Protein AF-A0A4Q2QQU9-F1 (afdb_monomer_lite)

Secondary structure (DSSP, 8-state):
--TT-S----TTT--TTHHHHHHHHHHHHHHHHHHHHHHHSS-GGGTTTTS-HHHHHHHIIIIIHHHHHHHHHHHHHHHHHHHH-HHHHHH--HHHHHHHHHHHHHHHHHHHHHHHHHT-TTSHHHHHHHHHHHHHH-

pLDDT: mean 88.61, std 7.12, range [61.12, 96.0]

Foldseek 3Di:
DVVPPDPPDPCVQPVPCCVQLVCLQVQLVVQLVVLCCCLQQPDCVVPVPPQPLLNSLVCCLPSNLVSLVSNLRSLVVVLCCCCPVPRNVVPDDPVNNVVSVVSNVVSVVVNVCSVVVVVVSVNPVSCVVSVVSNVVVD

Radius of gyration: 17.96 Å; chains: 1; bounding box: 45×22×48 Å

Sequence (138 aa):
GQYTWRAASSQMLDRKGMNLASNLFHIGILGIFAGHFLGMLTPHWMYESFLPIDVKQKMAMIAGGACGVMTLVGGLLLLKRRLLSPRVRATTTGADILILSLLMVQCALGLLTIPFSAQHMDGSEMMKLVGWAQSVVT

Structure (mmCIF, N/CA/C/O backbone):
data_AF-A0A4Q2QQU9-F1
#
_entry.id   AF-A0A4Q2QQU9-F1
#
loop_
_atom_site.group_PDB
_atom_site.id
_atom_site.type_symbol
_atom_site.label_atom_id
_atom_site.label_alt_id
_atom_site.label_comp_id
_atom_site.label_asym_id
_atom_site.label_entity_id
_atom_site.label_seq_id
_atom_site.pdbx_PDB_ins_code
_atom_site.Cartn_x
_atom_site.Cartn_y
_atom_site.Cartn_z
_atom_site.occupancy
_atom_site.B_iso_or_equiv
_atom_site.auth_seq_id
_atom_site.auth_comp_id
_atom_site.auth_asym_id
_atom_site.auth_atom_id
_atom_site.pdbx_PDB_model_num
ATOM 1 N N . GLY A 1 1 ? -29.688 2.879 0.130 1.00 61.12 1 GLY A N 1
ATOM 2 C CA . GLY A 1 1 ? -29.257 4.021 -0.702 1.00 61.12 1 GLY A CA 1
ATOM 3 C C . GLY A 1 1 ? -28.845 5.171 0.194 1.00 61.12 1 GLY A C 1
ATOM 4 O O . GLY A 1 1 ? -29.487 5.340 1.221 1.00 61.12 1 GLY A O 1
ATOM 5 N N . GLN A 1 2 ? -27.757 5.871 -0.155 1.00 73.75 2 GLN A N 1
ATOM 6 C CA . GLN A 1 2 ? -27.050 6.953 0.572 1.00 73.75 2 GLN A CA 1
ATOM 7 C C . GLN A 1 2 ? -26.697 6.724 2.059 1.00 73.75 2 GLN A C 1
ATOM 9 O O . GLN A 1 2 ? -25.535 6.866 2.413 1.00 73.75 2 GLN A O 1
ATOM 14 N N . TYR A 1 3 ? -27.624 6.305 2.924 1.00 81.44 3 TYR A N 1
ATOM 15 C CA . TYR A 1 3 ? -27.401 6.151 4.372 1.00 81.44 3 TYR A CA 1
ATOM 16 C C . TYR A 1 3 ? -26.309 5.126 4.744 1.00 81.44 3 TYR A C 1
ATOM 18 O O . TYR A 1 3 ? -25.624 5.258 5.757 1.00 81.44 3 TYR A O 1
ATOM 26 N N . THR A 1 4 ? -26.118 4.099 3.912 1.00 85.69 4 THR A N 1
ATOM 27 C CA . THR A 1 4 ? -25.070 3.080 4.084 1.00 85.69 4 THR A CA 1
ATOM 28 C C . THR A 1 4 ? -23.717 3.503 3.508 1.00 85.69 4 THR 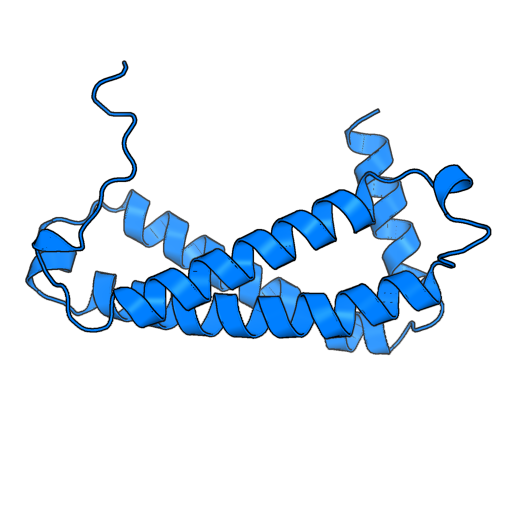A C 1
ATOM 30 O O . THR A 1 4 ? -22.720 2.835 3.772 1.00 85.69 4 THR A O 1
ATOM 33 N N . TRP A 1 5 ? -23.654 4.602 2.747 1.00 89.12 5 TRP A N 1
ATOM 34 C CA . TRP A 1 5 ? -22.418 5.108 2.152 1.00 89.12 5 TRP A CA 1
ATOM 35 C C . TRP A 1 5 ? -21.666 5.967 3.169 1.00 89.12 5 TRP A C 1
ATOM 37 O O . TRP A 1 5 ? -21.889 7.169 3.298 1.00 89.12 5 TRP A O 1
ATOM 47 N N . ARG A 1 6 ? -20.786 5.331 3.941 1.00 89.81 6 ARG A N 1
ATOM 48 C CA . ARG A 1 6 ? -20.013 5.987 5.000 1.00 89.81 6 ARG A CA 1
ATOM 49 C C . ARG A 1 6 ? -18.678 5.289 5.209 1.00 89.81 6 ARG A C 1
ATOM 51 O O . ARG A 1 6 ? -18.582 4.081 5.042 1.00 89.81 6 ARG A O 1
ATOM 58 N N . ALA A 1 7 ? -17.685 6.03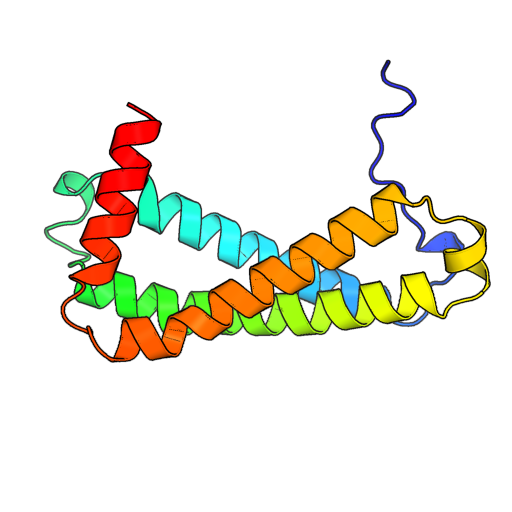1 5.694 1.00 87.06 7 ALA A N 1
ATOM 59 C CA . ALA A 1 7 ? -16.371 5.487 6.050 1.00 87.06 7 ALA A CA 1
ATOM 60 C C . ALA A 1 7 ? -16.392 4.525 7.261 1.00 87.06 7 ALA A C 1
ATOM 62 O O . ALA A 1 7 ? -15.376 3.916 7.572 1.00 87.06 7 ALA A O 1
ATOM 63 N N . ALA A 1 8 ? -17.528 4.418 7.969 1.00 88.38 8 ALA A N 1
ATOM 64 C CA . ALA A 1 8 ? -17.721 3.541 9.129 1.00 88.38 8 ALA A CA 1
ATOM 65 C C . ALA A 1 8 ? -16.603 3.671 10.191 1.00 88.38 8 ALA A C 1
ATOM 67 O O . ALA A 1 8 ? -16.024 2.684 10.648 1.00 88.38 8 ALA A O 1
ATOM 68 N N . SER A 1 9 ? -16.282 4.912 10.584 1.00 89.19 9 SER A N 1
ATOM 69 C CA . SER A 1 9 ? -15.212 5.176 11.554 1.00 89.19 9 SER A CA 1
ATOM 70 C C . SER A 1 9 ? -15.487 4.502 12.901 1.00 89.19 9 SER A C 1
ATOM 72 O O . SER A 1 9 ? -16.524 4.714 13.525 1.00 89.19 9 SER A O 1
ATOM 74 N N . SER A 1 10 ? -14.509 3.732 13.382 1.00 86.62 10 SER A N 1
ATOM 75 C CA . SER A 1 10 ? -14.519 3.105 14.712 1.00 86.62 10 SER A CA 1
ATOM 76 C C . SER A 1 10 ? -13.637 3.847 15.721 1.00 86.62 10 SER A C 1
ATOM 78 O O . SER A 1 10 ? -13.406 3.350 16.825 1.00 86.62 10 SER A O 1
ATOM 80 N N . GLN A 1 11 ? -13.105 5.020 15.360 1.00 87.56 11 GLN A N 1
ATOM 81 C CA . GLN A 1 11 ? -12.118 5.742 16.169 1.00 87.56 11 GLN A CA 1
ATOM 82 C C . GLN A 1 11 ? -12.691 6.236 17.502 1.00 87.56 11 GLN A C 1
ATOM 84 O O . GLN A 1 11 ? -11.996 6.190 18.513 1.00 87.56 11 GLN A O 1
ATOM 89 N N . MET A 1 12 ? -13.960 6.658 17.527 1.00 89.94 12 MET A N 1
ATOM 90 C CA . MET A 1 12 ? -14.633 7.111 18.752 1.00 89.94 12 MET A CA 1
ATOM 91 C C . MET A 1 12 ? -14.697 6.007 19.820 1.00 89.94 12 MET A C 1
ATOM 93 O O . MET A 1 12 ? -14.535 6.285 21.005 1.00 89.94 12 MET A O 1
ATOM 97 N N . LEU A 1 13 ? -14.888 4.752 19.399 1.00 86.88 13 LEU A N 1
ATOM 98 C CA . LEU A 1 13 ? -15.035 3.606 20.302 1.00 86.88 13 LEU A CA 1
ATOM 99 C C . LEU A 1 13 ? -13.704 3.197 20.943 1.00 86.88 13 LEU A C 1
ATOM 101 O O . LEU A 1 13 ? -13.670 2.787 22.107 1.00 86.88 13 LEU A O 1
ATOM 105 N N . ASP A 1 14 ? -12.606 3.333 20.199 1.00 88.06 14 ASP A N 1
ATOM 106 C CA . ASP A 1 14 ? -11.262 3.031 20.683 1.00 88.06 14 ASP A CA 1
ATOM 107 C C . ASP A 1 14 ? -10.205 3.871 19.950 1.00 88.06 14 ASP A C 1
ATOM 109 O O . ASP A 1 14 ? -9.794 3.560 18.832 1.00 88.06 14 ASP A O 1
ATOM 113 N N . ARG A 1 15 ? -9.735 4.943 20.589 1.00 89.88 15 ARG A N 1
ATOM 114 C CA . ARG A 1 15 ? -8.721 5.839 20.011 1.00 89.88 15 ARG A CA 1
ATOM 115 C C . ARG A 1 15 ? -7.305 5.252 20.053 1.00 89.88 15 ARG A C 1
ATOM 117 O O . ARG A 1 15 ? -6.413 5.786 19.391 1.00 89.88 15 ARG A O 1
ATOM 124 N N . LYS A 1 16 ? -7.063 4.190 20.831 1.00 86.81 16 LYS A N 1
ATOM 125 C CA . LYS A 1 16 ? -5.711 3.704 21.128 1.00 86.81 16 LYS A CA 1
ATOM 126 C C . LYS A 1 16 ? -5.043 3.169 19.859 1.00 86.81 16 LYS A C 1
ATOM 128 O O . LYS A 1 16 ? -5.546 2.258 19.213 1.00 86.81 16 LYS A O 1
ATOM 133 N N . GLY A 1 17 ? -3.908 3.764 19.488 1.00 87.44 17 GLY A N 1
ATOM 134 C CA . GLY A 1 17 ? -3.121 3.360 18.316 1.00 87.44 17 GLY A CA 1
ATOM 135 C C . GLY A 1 17 ? -3.744 3.690 16.953 1.00 87.44 17 GLY A C 1
ATOM 136 O O . GLY A 1 17 ? -3.099 3.442 15.938 1.00 87.44 17 GLY A O 1
ATOM 137 N N . MET A 1 18 ? -4.946 4.282 16.903 1.00 90.75 18 MET A N 1
ATOM 138 C CA . MET A 1 18 ? -5.648 4.551 15.643 1.00 90.75 18 MET A CA 1
ATOM 139 C C . MET A 1 18 ? -4.915 5.582 14.777 1.00 90.75 18 MET A C 1
ATOM 141 O O . MET A 1 18 ? -4.812 5.376 13.576 1.00 90.75 18 MET A O 1
ATOM 145 N N . ASN A 1 19 ? -4.356 6.646 15.367 1.00 91.56 19 ASN A N 1
ATOM 146 C CA . ASN A 1 19 ? -3.626 7.671 14.607 1.00 91.56 19 ASN A CA 1
ATOM 147 C C . ASN A 1 19 ? -2.430 7.073 13.856 1.00 91.56 19 ASN A C 1
ATOM 149 O O . ASN A 1 19 ? -2.289 7.279 12.658 1.00 91.56 19 ASN A O 1
ATOM 153 N N . LEU A 1 20 ? -1.599 6.283 14.542 1.00 92.94 20 LEU A N 1
ATOM 154 C CA . LEU A 1 20 ? -0.431 5.657 13.926 1.00 92.94 20 LEU A CA 1
ATOM 155 C C . LEU A 1 20 ? -0.845 4.606 12.888 1.00 92.94 20 LEU A C 1
ATOM 157 O O . LEU A 1 20 ? -0.389 4.655 11.751 1.00 92.94 20 LEU A O 1
ATOM 161 N N . ALA A 1 21 ? -1.729 3.677 13.267 1.00 92.75 21 ALA A N 1
ATOM 162 C CA . ALA A 1 21 ? -2.119 2.565 12.404 1.00 92.75 21 ALA A CA 1
ATOM 163 C C . ALA A 1 21 ? -2.872 3.044 11.150 1.00 92.75 21 ALA A C 1
ATOM 165 O O . ALA A 1 21 ? -2.573 2.602 10.042 1.00 92.75 21 ALA A O 1
ATOM 166 N N . SER A 1 22 ? -3.801 3.991 11.315 1.00 93.62 22 SER A N 1
ATOM 167 C CA . SER A 1 22 ? -4.563 4.567 10.205 1.00 93.62 22 SER A CA 1
ATOM 168 C C . SER A 1 22 ? -3.675 5.377 9.270 1.00 93.62 22 SER A C 1
ATOM 170 O O . SER A 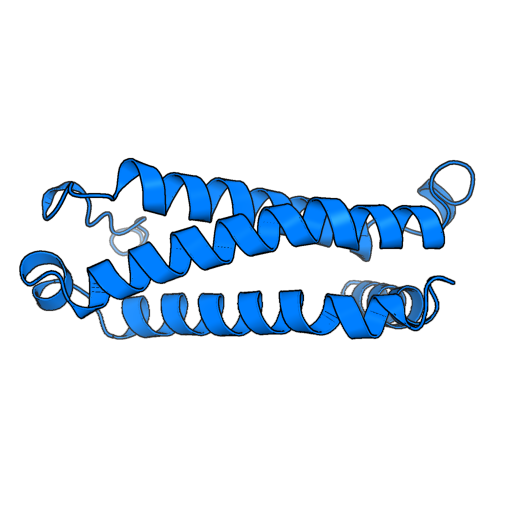1 22 ? -3.797 5.215 8.059 1.00 93.62 22 SER A O 1
ATOM 172 N N . ASN A 1 23 ? -2.767 6.205 9.799 1.00 94.38 23 ASN A N 1
ATOM 173 C CA . ASN A 1 23 ? -1.888 7.016 8.957 1.00 94.38 23 ASN A CA 1
ATOM 174 C C . ASN A 1 23 ? -0.898 6.144 8.180 1.00 94.38 23 ASN A C 1
ATOM 176 O O . ASN A 1 23 ? -0.764 6.331 6.976 1.00 94.38 23 ASN A O 1
ATOM 180 N N . LEU A 1 24 ? -0.261 5.160 8.827 1.00 94.19 24 LEU A N 1
ATOM 181 C CA . LEU A 1 24 ? 0.647 4.229 8.146 1.00 94.19 24 LEU A CA 1
ATOM 182 C C . LEU A 1 24 ? -0.059 3.471 7.018 1.00 94.19 24 LEU A C 1
ATOM 184 O O . LEU A 1 24 ? 0.470 3.386 5.911 1.00 94.19 24 LEU A O 1
ATOM 188 N N . PHE A 1 25 ? -1.274 2.981 7.282 1.00 94.44 25 PHE A N 1
ATOM 189 C CA . PHE A 1 25 ? -2.063 2.271 6.283 1.00 94.44 25 PHE A CA 1
ATOM 190 C C . PHE A 1 25 ? -2.449 3.171 5.102 1.00 94.44 25 PHE A C 1
ATOM 192 O O . PHE A 1 25 ? -2.220 2.797 3.957 1.00 94.44 25 PHE A O 1
ATOM 199 N N . HIS A 1 26 ? -2.999 4.363 5.361 1.00 94.75 26 HIS A N 1
ATOM 200 C CA . HIS A 1 26 ? -3.505 5.231 4.293 1.00 94.75 26 HIS A CA 1
ATOM 201 C C . HIS A 1 26 ? -2.390 5.905 3.492 1.00 94.75 26 HIS A C 1
ATOM 203 O O . HIS A 1 26 ? -2.481 5.968 2.271 1.00 94.75 26 HIS A O 1
ATOM 209 N N . ILE A 1 27 ? -1.325 6.376 4.144 1.00 95.06 27 ILE A N 1
ATOM 210 C CA . ILE A 1 27 ? -0.179 6.967 3.435 1.00 95.06 27 ILE A CA 1
ATOM 211 C C . ILE A 1 27 ? 0.474 5.906 2.546 1.00 95.06 27 ILE A C 1
ATOM 213 O O . ILE A 1 27 ? 0.771 6.172 1.383 1.00 95.06 27 ILE A O 1
ATOM 217 N N . GLY A 1 28 ? 0.637 4.688 3.069 1.00 93.75 28 GLY A N 1
ATOM 218 C CA . GLY A 1 28 ? 1.169 3.575 2.300 1.00 93.75 28 GLY A CA 1
ATOM 219 C C . GLY A 1 28 ? 0.273 3.207 1.112 1.00 93.75 28 GLY A C 1
ATOM 220 O O . GLY A 1 28 ? 0.750 3.196 -0.022 1.00 93.75 28 GLY A O 1
ATOM 221 N N . ILE A 1 29 ? -1.024 2.964 1.335 1.00 94.25 29 ILE A N 1
ATOM 222 C CA . ILE A 1 29 ? -1.916 2.471 0.275 1.00 94.25 29 ILE A CA 1
ATOM 223 C C . ILE A 1 29 ? -2.151 3.517 -0.819 1.00 94.25 29 ILE A C 1
ATOM 225 O O . ILE A 1 29 ? -2.259 3.155 -1.987 1.00 94.25 29 ILE A O 1
ATOM 229 N N . LEU A 1 30 ? -2.165 4.810 -0.473 1.00 94.19 30 LEU A N 1
ATOM 230 C CA . LEU A 1 30 ? -2.239 5.894 -1.457 1.00 94.19 30 LEU A CA 1
ATOM 231 C C . LEU A 1 30 ? -0.956 5.984 -2.290 1.00 94.19 30 LEU A C 1
ATOM 233 O O . LEU A 1 30 ? -1.033 6.195 -3.499 1.00 94.19 30 LEU A O 1
ATOM 237 N N . GLY A 1 31 ? 0.210 5.764 -1.674 1.00 93.38 31 GLY A N 1
ATOM 238 C CA . GLY A 1 31 ? 1.480 5.660 -2.396 1.00 93.38 31 GLY A CA 1
ATOM 239 C C . GLY A 1 31 ? 1.503 4.472 -3.363 1.00 93.38 31 GLY A C 1
ATOM 240 O O . GLY A 1 31 ? 1.867 4.631 -4.527 1.00 93.38 31 GLY A O 1
ATOM 241 N N . ILE A 1 32 ? 1.034 3.300 -2.916 1.00 93.62 32 ILE A N 1
ATOM 242 C CA . ILE A 1 32 ? 0.884 2.105 -3.765 1.00 93.62 32 ILE A CA 1
ATOM 243 C C . ILE A 1 32 ? -0.072 2.390 -4.921 1.00 93.62 32 ILE A C 1
ATOM 245 O O . ILE A 1 32 ? 0.253 2.062 -6.060 1.00 93.62 32 ILE A O 1
ATOM 249 N N . PHE A 1 33 ? -1.223 3.007 -4.643 1.00 93.44 33 PHE A N 1
ATOM 250 C CA . PHE A 1 33 ? -2.217 3.357 -5.652 1.00 93.44 33 PHE A CA 1
ATOM 251 C C . PHE A 1 33 ? -1.628 4.282 -6.719 1.00 93.44 33 PHE A C 1
ATOM 253 O O . PHE A 1 33 ? -1.726 3.973 -7.903 1.00 93.44 33 PHE A O 1
ATOM 260 N N . ALA A 1 34 ? -0.956 5.364 -6.315 1.00 91.06 34 ALA A N 1
ATOM 261 C CA . ALA A 1 34 ? -0.300 6.276 -7.247 1.00 91.06 34 ALA A CA 1
ATOM 262 C C . ALA A 1 34 ? 0.776 5.560 -8.082 1.00 91.06 34 ALA A C 1
ATOM 264 O O . ALA A 1 34 ? 0.825 5.728 -9.300 1.00 91.06 34 ALA A O 1
ATOM 265 N N . GLY A 1 35 ? 1.592 4.710 -7.448 1.00 89.56 35 GLY A N 1
ATOM 266 C CA . GLY A 1 35 ? 2.615 3.916 -8.128 1.00 89.56 35 GLY A CA 1
ATOM 267 C C . GLY A 1 35 ? 2.040 2.914 -9.132 1.00 89.56 35 GLY A C 1
ATOM 268 O O . GLY A 1 35 ? 2.555 2.803 -10.238 1.00 89.56 35 GLY A O 1
ATOM 269 N N . HIS A 1 36 ? 0.948 2.225 -8.794 1.00 91.31 36 HIS A N 1
ATOM 270 C CA . HIS A 1 36 ? 0.266 1.284 -9.690 1.00 91.31 36 HIS A CA 1
ATOM 271 C C . HIS A 1 36 ? -0.413 2.004 -10.853 1.00 91.31 36 HIS A C 1
ATOM 273 O O . HIS A 1 36 ? -0.284 1.581 -12.002 1.00 91.31 36 HIS A O 1
ATOM 279 N N . PHE A 1 37 ? -1.098 3.110 -10.561 1.00 88.75 37 PHE A N 1
ATOM 280 C CA . PHE A 1 37 ? -1.789 3.919 -11.556 1.00 88.75 37 PHE A CA 1
ATOM 281 C C . PHE A 1 37 ? -0.801 4.457 -12.596 1.00 88.75 37 PHE A C 1
ATOM 283 O O . PHE A 1 37 ? -0.940 4.188 -13.787 1.00 88.75 37 PHE A O 1
ATOM 290 N N . LEU A 1 38 ? 0.260 5.131 -12.143 1.00 85.44 38 LEU A N 1
ATOM 291 C CA . LEU A 1 38 ? 1.288 5.680 -13.029 1.00 85.44 38 LEU A CA 1
ATOM 292 C C . LEU A 1 38 ? 2.208 4.599 -13.619 1.00 85.44 38 LEU A C 1
ATOM 294 O O . LEU A 1 38 ? 2.786 4.792 -14.688 1.00 85.44 38 LEU A O 1
ATOM 298 N N . GLY A 1 39 ? 2.372 3.464 -12.946 1.00 83.56 39 GLY A N 1
ATOM 299 C CA . GLY A 1 39 ? 3.187 2.354 -13.433 1.00 83.56 39 GLY A CA 1
ATOM 300 C C . GLY A 1 39 ? 2.556 1.624 -14.617 1.00 83.56 39 GLY A C 1
ATOM 301 O O . GLY A 1 39 ? 3.259 1.340 -15.583 1.00 83.56 39 GLY A O 1
ATOM 302 N N . MET A 1 40 ? 1.249 1.346 -14.552 1.00 84.62 40 MET A N 1
ATOM 303 C CA . MET A 1 40 ? 0.557 0.493 -15.529 1.00 84.62 40 MET A CA 1
ATOM 304 C C . MET A 1 40 ? -0.205 1.265 -16.610 1.00 84.62 40 MET A C 1
ATOM 306 O O . MET A 1 40 ? -0.211 0.846 -17.763 1.00 84.62 40 MET A O 1
ATOM 310 N N . LEU A 1 41 ? -0.853 2.384 -16.275 1.00 84.88 41 LEU A N 1
ATOM 311 C CA . LEU A 1 41 ? -1.749 3.075 -17.220 1.00 84.88 41 LEU A CA 1
ATOM 312 C C . LEU A 1 41 ? -1.044 4.123 -18.074 1.00 84.88 41 LEU A C 1
ATOM 314 O O . LEU A 1 41 ? -1.550 4.528 -19.116 1.00 84.88 41 LEU A O 1
ATOM 318 N N . THR A 1 42 ? 0.128 4.569 -17.643 1.00 79.50 42 THR A N 1
ATOM 319 C CA . THR A 1 42 ? 0.940 5.496 -18.423 1.00 79.50 42 THR A CA 1
ATOM 320 C C . THR A 1 42 ? 1.391 4.750 -19.689 1.00 79.50 42 THR A C 1
ATOM 322 O O . THR A 1 42 ? 1.955 3.668 -19.545 1.00 79.50 42 THR A O 1
ATOM 325 N N . PRO A 1 43 ? 1.211 5.287 -20.911 1.00 74.31 43 PRO A N 1
ATOM 326 C CA . PRO A 1 43 ? 1.584 4.604 -22.154 1.00 74.31 43 PRO A CA 1
ATOM 327 C C . PRO A 1 43 ? 3.058 4.797 -22.549 1.00 74.31 43 PRO A C 1
ATOM 329 O O . PRO A 1 43 ? 3.608 5.883 -22.371 1.00 74.31 43 PRO A O 1
ATOM 332 N N . HIS A 1 44 ? 3.675 3.764 -23.137 1.00 71.56 44 HIS A N 1
ATOM 333 C CA . HIS A 1 44 ? 5.124 3.667 -23.400 1.00 71.56 44 HIS A CA 1
ATOM 334 C C . HIS A 1 44 ? 5.749 4.902 -24.061 1.00 71.56 44 HIS A C 1
ATOM 336 O O . HIS A 1 44 ? 6.761 5.408 -23.577 1.00 71.56 44 HIS A O 1
ATOM 342 N N . TRP A 1 45 ? 5.084 5.454 -25.074 1.00 74.12 45 TRP A N 1
ATOM 343 C CA . TRP A 1 45 ? 5.539 6.633 -25.816 1.00 74.12 45 TRP A CA 1
ATOM 344 C C . TRP A 1 45 ? 5.698 7.903 -24.959 1.00 74.12 45 TRP A C 1
ATOM 346 O O . TRP A 1 45 ? 6.445 8.801 -25.335 1.00 74.12 45 TRP A O 1
ATOM 356 N N . MET A 1 46 ? 5.023 8.006 -23.805 1.00 72.94 46 MET A N 1
ATOM 357 C CA . MET A 1 46 ? 5.070 9.206 -22.958 1.00 72.94 46 MET A CA 1
ATOM 358 C C . MET A 1 46 ? 6.344 9.289 -22.099 1.00 72.94 46 MET A C 1
ATOM 360 O O . MET A 1 46 ? 6.677 10.359 -21.594 1.00 72.94 46 MET A O 1
ATOM 364 N N . TYR A 1 47 ? 7.058 8.179 -21.898 1.00 66.25 47 TYR A N 1
ATOM 365 C CA . TYR A 1 47 ? 8.187 8.118 -20.961 1.00 66.25 47 TYR A CA 1
ATOM 366 C C . TYR A 1 47 ? 9.430 7.418 -21.491 1.00 66.25 47 TYR A C 1
ATOM 368 O O . TYR A 1 47 ? 10.440 7.409 -20.792 1.00 66.25 47 TYR A O 1
ATOM 376 N N . GLU A 1 48 ? 9.389 6.875 -22.702 1.00 65.31 48 GLU A N 1
ATOM 377 C CA . GLU A 1 48 ? 10.506 6.159 -23.321 1.00 65.31 48 GLU A CA 1
ATOM 378 C C . GLU A 1 48 ? 11.836 6.938 -23.249 1.00 65.31 48 GLU A C 1
ATOM 380 O O . GLU A 1 48 ? 12.883 6.353 -22.987 1.00 65.31 48 GLU A O 1
ATOM 385 N N . SER A 1 49 ? 11.785 8.272 -23.353 1.00 67.31 49 SER A N 1
ATOM 386 C CA . SER A 1 49 ? 12.968 9.145 -23.339 1.00 67.31 49 SER A CA 1
ATOM 387 C C . SER A 1 49 ? 13.513 9.508 -21.948 1.00 67.31 49 SER A C 1
ATOM 389 O O . SER A 1 49 ? 14.676 9.888 -21.844 1.00 67.31 49 SER A O 1
ATOM 391 N N . PHE A 1 50 ? 12.704 9.441 -20.881 1.00 68.19 50 PHE A N 1
ATOM 392 C CA . PHE A 1 50 ? 13.085 9.938 -19.539 1.00 68.19 50 PHE A CA 1
ATOM 393 C C . PHE A 1 50 ? 12.937 8.905 -18.412 1.00 68.19 50 PHE A C 1
ATOM 395 O O . PHE A 1 50 ? 13.531 9.061 -17.348 1.00 68.19 50 PHE A O 1
ATOM 402 N N . LEU A 1 51 ? 12.145 7.855 -18.622 1.00 72.00 51 LEU A N 1
ATOM 403 C CA . LEU A 1 51 ? 11.827 6.816 -17.643 1.00 72.00 51 LEU A CA 1
ATOM 404 C C . LEU A 1 51 ? 11.801 5.454 -18.357 1.00 72.00 51 LEU A C 1
ATOM 406 O O . LEU A 1 51 ? 10.718 4.896 -18.585 1.00 72.00 51 LEU A O 1
ATOM 410 N N . PRO A 1 52 ? 12.983 4.913 -18.712 1.00 79.06 52 PRO A N 1
ATOM 411 C CA . PRO A 1 52 ? 13.085 3.560 -19.239 1.00 79.06 52 PRO A CA 1
ATOM 412 C C . PRO A 1 52 ? 12.544 2.544 -18.222 1.00 79.06 52 PRO A C 1
ATOM 414 O O . PRO A 1 52 ? 12.442 2.809 -17.017 1.00 79.06 52 PRO A O 1
ATOM 417 N N . ILE A 1 53 ? 12.137 1.377 -18.723 1.00 77.12 53 ILE A N 1
ATOM 418 C CA . ILE A 1 53 ? 11.393 0.385 -17.937 1.00 77.12 53 ILE A CA 1
ATOM 419 C C . ILE A 1 53 ? 12.168 -0.113 -16.708 1.00 77.12 53 ILE A C 1
ATOM 421 O O . ILE A 1 53 ? 11.572 -0.323 -15.652 1.00 77.12 53 ILE A O 1
ATOM 425 N N . ASP A 1 54 ? 13.495 -0.216 -16.792 1.00 77.56 54 ASP A N 1
ATOM 426 C CA . ASP A 1 54 ? 14.356 -0.635 -15.684 1.00 77.56 54 ASP A CA 1
ATOM 427 C C . ASP A 1 54 ? 14.356 0.396 -14.539 1.00 77.56 54 ASP A C 1
ATOM 429 O O . ASP A 1 54 ? 14.311 0.035 -13.359 1.00 77.56 54 ASP A O 1
ATOM 433 N N . VAL A 1 55 ? 14.344 1.693 -14.868 1.00 83.06 55 VAL A N 1
ATOM 434 C CA . VAL A 1 55 ? 14.249 2.791 -13.894 1.00 83.06 55 VAL A CA 1
ATOM 435 C C . VAL A 1 55 ? 12.873 2.794 -13.236 1.00 83.06 55 VAL A C 1
ATOM 437 O O . VAL A 1 55 ? 12.774 2.940 -12.014 1.00 83.06 55 VAL A O 1
ATOM 440 N N . LYS A 1 56 ? 11.810 2.556 -14.012 1.00 78.69 56 LYS A N 1
ATOM 441 C CA . LYS A 1 56 ? 10.457 2.402 -13.462 1.00 78.69 56 LYS A CA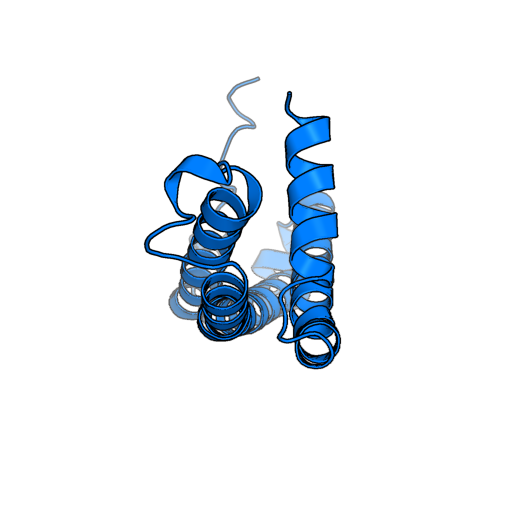 1
ATOM 442 C C . LYS A 1 56 ? 10.352 1.209 -12.522 1.00 78.69 56 LYS A C 1
ATOM 444 O O . LYS A 1 56 ? 9.781 1.356 -11.442 1.00 78.69 56 LYS A O 1
ATOM 449 N N . GLN A 1 57 ? 10.932 0.068 -12.885 1.00 83.88 57 GLN A N 1
ATOM 450 C CA . GLN A 1 57 ? 10.931 -1.112 -12.028 1.00 83.88 57 GLN A CA 1
ATOM 451 C C . GLN A 1 57 ? 11.697 -0.854 -10.726 1.00 83.88 57 GLN A C 1
ATOM 453 O O . GLN A 1 57 ? 11.184 -1.152 -9.648 1.00 83.88 57 GLN A O 1
ATOM 458 N N . LYS A 1 58 ? 12.881 -0.231 -10.790 1.00 86.62 58 LYS A N 1
ATOM 459 C CA . LYS A 1 58 ? 13.652 0.151 -9.591 1.00 86.62 58 LYS A CA 1
ATOM 460 C C . LYS A 1 58 ? 12.857 1.092 -8.684 1.00 86.62 58 LYS A C 1
ATOM 462 O O . LYS A 1 58 ? 12.806 0.879 -7.472 1.00 86.62 58 LYS A O 1
ATOM 467 N N . MET A 1 59 ? 12.195 2.097 -9.260 1.00 87.62 59 MET A N 1
ATOM 468 C CA . MET A 1 59 ? 11.334 3.015 -8.511 1.00 87.62 59 MET A CA 1
ATOM 469 C C . MET A 1 59 ? 10.153 2.277 -7.869 1.00 87.62 59 MET A C 1
ATOM 471 O O . MET A 1 59 ? 9.873 2.487 -6.690 1.00 87.62 59 MET A O 1
ATOM 475 N N . ALA A 1 60 ? 9.499 1.375 -8.604 1.00 87.62 60 ALA A N 1
ATOM 476 C CA . ALA A 1 60 ? 8.398 0.566 -8.089 1.00 87.62 60 ALA A CA 1
ATOM 477 C C . ALA A 1 60 ? 8.848 -0.352 -6.939 1.00 87.62 60 ALA A C 1
ATOM 479 O O . ALA A 1 60 ? 8.164 -0.438 -5.923 1.00 87.62 60 ALA A O 1
ATOM 480 N N . MET A 1 61 ? 10.019 -0.981 -7.047 1.00 88.75 61 MET A N 1
ATOM 481 C CA . MET A 1 61 ? 10.558 -1.843 -5.993 1.00 88.75 61 MET A CA 1
ATOM 482 C C . MET A 1 61 ? 10.921 -1.060 -4.727 1.00 88.75 61 MET A C 1
ATOM 484 O O . MET A 1 61 ? 10.570 -1.486 -3.630 1.00 88.75 61 MET A O 1
ATOM 488 N N . ILE A 1 62 ? 11.602 0.083 -4.858 1.00 90.19 62 ILE A N 1
ATOM 489 C CA . ILE A 1 62 ? 12.073 0.859 -3.700 1.00 90.19 62 ILE A CA 1
ATOM 490 C C . ILE A 1 62 ? 10.924 1.664 -3.088 1.00 90.19 62 ILE A C 1
ATOM 492 O O . ILE A 1 62 ? 10.592 1.479 -1.917 1.00 90.19 62 ILE A O 1
ATOM 496 N N . ALA A 1 63 ? 10.300 2.548 -3.871 1.00 91.69 63 ALA A N 1
ATOM 497 C CA . ALA A 1 63 ? 9.243 3.424 -3.375 1.00 91.69 63 ALA A CA 1
ATOM 498 C C . ALA A 1 63 ? 7.959 2.633 -3.095 1.00 91.69 63 ALA A C 1
ATOM 500 O O . ALA A 1 63 ? 7.375 2.760 -2.019 1.00 91.69 63 ALA A O 1
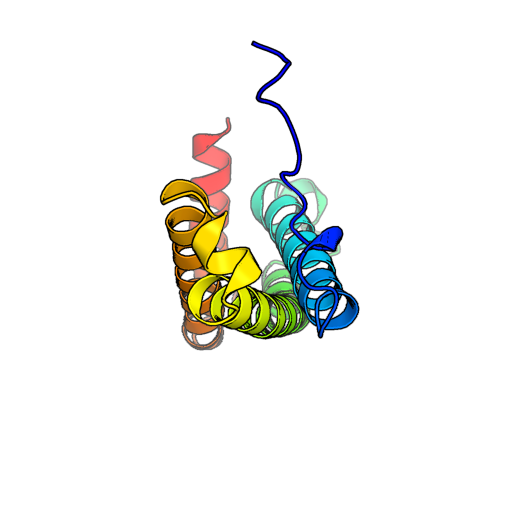ATOM 501 N N . GLY A 1 64 ? 7.556 1.758 -4.022 1.00 90.62 64 GLY A N 1
ATOM 502 C CA . GLY A 1 64 ? 6.399 0.884 -3.827 1.00 90.62 64 GLY A CA 1
ATOM 503 C C . GLY A 1 64 ? 6.623 -0.138 -2.713 1.00 90.62 64 GLY A C 1
ATOM 504 O O . GLY A 1 64 ? 5.712 -0.357 -1.917 1.00 90.62 64 GLY A O 1
ATOM 505 N N . GLY A 1 65 ? 7.834 -0.687 -2.572 1.00 91.56 65 GLY A N 1
ATOM 506 C CA . GLY A 1 65 ? 8.194 -1.558 -1.449 1.00 91.56 65 GLY A CA 1
ATOM 507 C C . GLY A 1 65 ? 8.127 -0.846 -0.097 1.00 91.56 65 GLY A C 1
ATOM 508 O O . GLY A 1 65 ? 7.510 -1.365 0.833 1.00 91.56 65 GLY A O 1
ATOM 509 N N . ALA A 1 66 ? 8.669 0.372 0.013 1.00 94.25 66 ALA A N 1
ATOM 510 C CA . ALA A 1 66 ? 8.581 1.174 1.236 1.00 94.25 66 ALA A CA 1
ATOM 511 C C . ALA A 1 66 ? 7.120 1.492 1.612 1.00 94.25 66 ALA A C 1
ATOM 513 O O . ALA A 1 66 ? 6.701 1.256 2.750 1.00 94.25 66 ALA A O 1
ATOM 514 N N . CYS A 1 67 ? 6.313 1.948 0.646 1.00 93.62 67 CYS A N 1
ATOM 515 C CA . CYS A 1 67 ? 4.877 2.175 0.842 1.00 93.62 67 CYS A CA 1
ATOM 516 C C . CYS A 1 67 ? 4.122 0.874 1.179 1.00 93.62 67 CYS A C 1
ATOM 518 O O . CYS A 1 67 ? 3.216 0.885 2.016 1.00 93.62 67 CYS A O 1
ATOM 520 N N . GLY A 1 68 ? 4.517 -0.253 0.583 1.00 93.31 68 GLY A N 1
ATOM 521 C CA . GLY A 1 68 ? 4.023 -1.598 0.881 1.00 93.31 68 GLY A CA 1
ATOM 522 C C . GLY A 1 68 ? 4.257 -1.996 2.332 1.00 93.31 68 GLY A C 1
ATOM 523 O O . GLY A 1 68 ? 3.320 -2.393 3.022 1.00 93.31 68 GLY A O 1
ATOM 524 N N . VAL A 1 69 ? 5.477 -1.815 2.839 1.00 95.06 69 VAL A N 1
ATOM 525 C CA . VAL A 1 69 ? 5.812 -2.110 4.240 1.00 95.06 69 VAL A CA 1
ATOM 526 C C . VAL A 1 69 ? 5.010 -1.223 5.194 1.00 95.06 69 VAL A C 1
ATOM 528 O O . VAL A 1 69 ? 4.435 -1.731 6.158 1.00 95.06 69 VAL A O 1
ATOM 531 N N . MET A 1 70 ? 4.896 0.080 4.911 1.00 94.88 70 MET A N 1
ATOM 532 C CA . MET A 1 70 ? 4.060 0.989 5.710 1.00 94.88 70 MET A CA 1
ATOM 533 C C . MET A 1 70 ? 2.592 0.540 5.740 1.00 94.88 70 MET A C 1
ATOM 535 O O . MET A 1 70 ? 1.980 0.497 6.812 1.00 94.88 70 MET A O 1
ATOM 539 N N . THR A 1 71 ? 2.053 0.149 4.581 1.00 95.56 71 THR A N 1
ATOM 540 C CA . THR A 1 71 ? 0.674 -0.344 4.444 1.00 95.56 71 THR A CA 1
ATOM 541 C C . THR A 1 71 ? 0.465 -1.626 5.233 1.00 95.56 71 THR A C 1
ATOM 543 O O . THR A 1 71 ? -0.511 -1.732 5.975 1.00 95.56 71 THR A O 1
ATOM 546 N N . LEU A 1 72 ? 1.386 -2.584 5.118 1.00 95.31 72 LEU A N 1
ATOM 547 C CA . LEU A 1 72 ? 1.286 -3.872 5.793 1.00 95.31 72 LEU A CA 1
ATOM 548 C C . LEU A 1 72 ? 1.358 -3.700 7.313 1.00 95.31 72 LEU A C 1
ATOM 550 O O . LEU A 1 72 ? 0.509 -4.222 8.031 1.00 95.31 72 LEU A O 1
ATOM 554 N N . VAL A 1 73 ? 2.313 -2.915 7.819 1.00 96.00 73 VAL A N 1
ATOM 555 C CA . VAL A 1 73 ? 2.436 -2.653 9.262 1.00 96.00 73 VAL A CA 1
ATOM 556 C C . VAL A 1 73 ? 1.201 -1.919 9.791 1.00 96.00 73 VAL A C 1
ATOM 558 O O . VAL A 1 73 ? 0.609 -2.348 10.785 1.00 96.00 73 VAL A O 1
ATOM 561 N N . GLY A 1 74 ? 0.765 -0.846 9.122 1.00 94.38 74 GLY A N 1
ATOM 562 C CA . GLY A 1 74 ? -0.430 -0.096 9.516 1.00 94.38 74 GLY A CA 1
ATOM 563 C C . GLY A 1 74 ? -1.695 -0.957 9.488 1.00 94.38 74 GLY A C 1
ATOM 564 O O . GLY A 1 74 ? -2.478 -0.961 10.440 1.00 94.38 74 GLY A O 1
ATOM 565 N N . GLY A 1 75 ? -1.866 -1.751 8.435 1.00 94.12 75 GLY A N 1
ATOM 566 C CA . GLY A 1 75 ? -3.022 -2.619 8.260 1.00 94.12 75 GLY A CA 1
ATOM 567 C C . GLY A 1 75 ? -3.050 -3.807 9.223 1.00 94.12 75 GLY A C 1
ATOM 568 O O . GLY A 1 75 ? -4.115 -4.107 9.760 1.00 94.12 75 GLY A O 1
ATOM 569 N N . LEU A 1 76 ? -1.906 -4.421 9.545 1.00 94.94 76 LEU A N 1
ATOM 570 C CA . LEU A 1 76 ? -1.822 -5.469 10.570 1.00 94.94 76 LEU A CA 1
ATOM 571 C C . LEU A 1 76 ? -2.172 -4.923 11.958 1.00 94.94 76 LEU A C 1
ATOM 573 O O . LEU A 1 76 ? -2.876 -5.587 12.723 1.00 94.94 76 LEU A O 1
ATOM 577 N N . LEU A 1 77 ? -1.753 -3.694 12.281 1.00 94.19 77 LEU A N 1
ATOM 578 C CA . LEU A 1 77 ? -2.155 -3.020 13.519 1.00 94.19 77 LEU A CA 1
ATOM 579 C C . LEU A 1 77 ? -3.667 -2.743 13.552 1.00 94.19 77 LEU A C 1
ATOM 581 O O . LEU A 1 77 ? -4.311 -2.977 14.580 1.00 94.19 77 LEU A O 1
ATOM 585 N N . LEU A 1 78 ? -4.255 -2.299 12.435 1.00 93.81 78 LEU A N 1
ATOM 586 C CA . LEU A 1 78 ? -5.705 -2.107 12.312 1.00 93.81 78 LEU A CA 1
ATOM 587 C C . LEU A 1 78 ? -6.471 -3.431 12.417 1.00 93.81 78 LEU A C 1
ATOM 589 O O . LEU A 1 78 ? -7.505 -3.482 13.087 1.00 93.81 78 LEU A O 1
ATOM 593 N N . LEU A 1 79 ? -5.964 -4.505 11.808 1.00 94.25 79 LEU A N 1
ATOM 594 C CA . LEU A 1 79 ? -6.581 -5.828 11.844 1.00 94.25 79 LEU A CA 1
ATOM 595 C C . LEU A 1 79 ? -6.518 -6.414 13.255 1.00 94.25 79 LEU A C 1
ATOM 597 O O . LEU A 1 79 ? -7.543 -6.841 13.786 1.00 94.25 79 LEU A O 1
ATOM 601 N N . LYS A 1 80 ? -5.357 -6.325 13.915 1.00 94.88 80 LYS A N 1
ATOM 602 C CA . LYS A 1 80 ? -5.195 -6.669 15.334 1.00 94.88 80 LYS A CA 1
ATOM 603 C C . LYS A 1 80 ? -6.212 -5.922 16.193 1.00 94.88 80 LYS A C 1
ATOM 605 O O . LYS A 1 80 ? -6.886 -6.535 17.018 1.00 94.88 80 LYS A O 1
ATOM 610 N N . ARG A 1 81 ? -6.365 -4.609 15.986 1.00 93.50 81 ARG A N 1
ATOM 611 C CA . ARG A 1 81 ? -7.352 -3.796 16.710 1.00 93.50 81 ARG A CA 1
ATOM 612 C C . ARG A 1 81 ? -8.782 -4.263 16.430 1.00 93.50 81 ARG A C 1
ATOM 614 O O . ARG A 1 81 ? -9.554 -4.403 17.372 1.00 93.50 81 ARG A O 1
ATOM 621 N N . ARG A 1 82 ? -9.136 -4.539 15.174 1.00 93.38 82 ARG A N 1
ATOM 622 C CA . ARG A 1 82 ? -10.484 -4.989 14.790 1.00 93.38 82 ARG A CA 1
ATOM 623 C C . ARG A 1 82 ? -10.838 -6.360 15.370 1.00 93.38 82 ARG A C 1
ATOM 625 O O . ARG A 1 82 ? -11.993 -6.593 15.713 1.00 93.38 82 ARG A O 1
ATOM 632 N N . LEU A 1 83 ? -9.855 -7.250 15.501 1.00 92.75 83 LEU A N 1
ATOM 633 C CA . LEU A 1 83 ? -10.066 -8.601 16.013 1.00 92.75 83 LEU A CA 1
ATOM 634 C C . LEU A 1 83 ? -10.044 -8.680 17.542 1.00 92.75 83 LEU A C 1
ATOM 636 O O . LEU A 1 83 ? -10.832 -9.451 18.089 1.00 92.75 83 LEU A O 1
ATOM 640 N N . LEU A 1 84 ? -9.168 -7.912 18.203 1.00 92.88 84 LEU A N 1
ATOM 641 C CA . LEU A 1 84 ? -8.868 -8.055 19.634 1.00 92.88 84 LEU A CA 1
ATOM 642 C C . LEU A 1 84 ? -9.424 -6.933 20.522 1.00 92.88 84 LEU A C 1
ATOM 644 O O . LEU A 1 84 ? -9.555 -7.141 21.724 1.00 92.88 84 LEU A O 1
ATOM 648 N N . SER A 1 85 ? -9.734 -5.744 19.987 1.00 93.12 85 SER A N 1
ATOM 649 C CA . SER A 1 85 ? -10.314 -4.667 20.805 1.00 93.12 85 SER A CA 1
ATOM 650 C C . SER A 1 85 ? -11.791 -4.970 21.082 1.00 93.12 85 SER A C 1
ATOM 652 O O . SER A 1 85 ? -12.568 -5.014 20.124 1.00 93.12 85 SER A O 1
ATOM 654 N N . PRO A 1 86 ? -12.224 -5.139 22.350 1.00 91.75 86 PRO A N 1
ATOM 655 C CA . PRO A 1 86 ? -13.583 -5.591 22.668 1.00 91.75 86 PRO A CA 1
ATOM 656 C C . PRO A 1 86 ? -14.672 -4.696 22.069 1.00 91.75 86 PRO A C 1
ATOM 658 O O . PRO A 1 86 ? -15.653 -5.181 21.512 1.00 91.75 86 PRO A O 1
ATOM 661 N N . ARG A 1 87 ? -14.468 -3.372 22.115 1.00 91.88 87 ARG A N 1
ATOM 662 C CA . ARG A 1 87 ? -15.435 -2.379 21.617 1.00 91.88 87 ARG A CA 1
ATOM 663 C C . ARG A 1 87 ? -15.553 -2.391 20.094 1.00 91.88 87 ARG A C 1
ATOM 665 O O . ARG A 1 87 ? -16.646 -2.236 19.557 1.00 91.88 87 ARG A O 1
ATOM 672 N N . VAL A 1 88 ? -14.430 -2.576 19.400 1.00 91.25 88 VAL A N 1
ATOM 673 C CA . VAL A 1 88 ? -14.390 -2.606 17.931 1.00 91.25 88 VAL A CA 1
ATOM 674 C C . VAL A 1 88 ? -14.912 -3.944 17.425 1.00 91.25 88 VAL A C 1
ATOM 676 O O . VAL A 1 88 ? -15.710 -3.973 16.496 1.00 91.25 88 VAL A O 1
ATOM 679 N N . ARG A 1 89 ? -14.529 -5.052 18.067 1.00 92.62 89 ARG A N 1
ATOM 680 C CA . ARG A 1 89 ? -14.983 -6.391 17.686 1.00 92.62 89 ARG A CA 1
ATOM 681 C C . ARG A 1 89 ? -16.485 -6.579 17.895 1.00 92.62 89 ARG A C 1
ATOM 683 O O . ARG A 1 89 ? -17.112 -7.244 17.082 1.00 92.62 89 ARG A O 1
ATOM 690 N N . ALA A 1 90 ? -17.064 -5.968 18.928 1.00 92.12 90 ALA A N 1
ATOM 691 C CA . ALA A 1 90 ? -18.507 -6.020 19.173 1.00 92.12 90 ALA A CA 1
ATOM 692 C C . ALA A 1 90 ? -19.341 -5.221 18.151 1.00 92.12 90 ALA A C 1
ATOM 694 O O . ALA A 1 90 ? -20.526 -5.487 17.996 1.00 92.12 90 ALA A O 1
ATOM 695 N N . THR A 1 91 ? -18.743 -4.239 17.466 1.00 91.81 91 THR A N 1
ATOM 696 C CA . THR A 1 91 ? -19.446 -3.317 16.550 1.00 91.81 91 THR A CA 1
ATOM 697 C C . THR A 1 91 ? -19.034 -3.470 15.083 1.00 91.81 91 THR A C 1
ATOM 699 O O . THR A 1 91 ? -19.557 -2.767 14.220 1.00 91.81 91 THR A O 1
ATOM 702 N N . THR A 1 92 ? -18.098 -4.374 14.782 1.00 92.12 92 THR A N 1
ATOM 703 C CA . THR A 1 92 ? -17.619 -4.638 13.420 1.00 92.12 92 THR A CA 1
ATOM 704 C C . THR A 1 92 ? -18.586 -5.541 12.664 1.00 92.12 92 THR A C 1
ATOM 706 O O . THR A 1 92 ? -19.197 -6.442 13.237 1.00 92.12 92 THR A O 1
ATOM 709 N N . THR A 1 93 ? -18.665 -5.360 11.350 1.00 93.38 93 THR A N 1
ATOM 710 C CA . THR A 1 93 ? -19.339 -6.318 10.470 1.00 93.38 93 THR A CA 1
ATOM 711 C C . THR A 1 93 ? -18.357 -7.388 9.985 1.00 93.38 93 THR A C 1
ATOM 713 O O . THR A 1 93 ? -17.138 -7.179 9.987 1.00 93.38 93 THR A O 1
ATOM 716 N N . GLY A 1 94 ? -18.877 -8.539 9.540 1.00 92.69 94 GLY A N 1
ATOM 717 C CA . GLY A 1 94 ? -18.057 -9.580 8.907 1.00 92.69 94 GLY A CA 1
ATOM 718 C C . GLY A 1 94 ? -17.349 -9.077 7.643 1.00 92.69 94 GLY A C 1
ATOM 719 O O . GLY A 1 94 ? -16.187 -9.409 7.416 1.00 92.69 94 GLY A O 1
ATOM 720 N N . ALA A 1 95 ? -18.009 -8.197 6.881 1.00 93.12 95 ALA A N 1
ATOM 721 C CA . ALA A 1 95 ? -17.439 -7.556 5.699 1.00 93.12 95 ALA A CA 1
ATOM 722 C C . ALA A 1 95 ? -16.205 -6.704 6.038 1.00 93.12 95 ALA A C 1
ATOM 724 O O . ALA A 1 95 ? -15.211 -6.774 5.320 1.00 93.12 95 ALA A O 1
ATOM 725 N N . ASP A 1 96 ? -16.220 -5.970 7.157 1.00 92.12 96 ASP A N 1
ATOM 726 C CA . ASP A 1 96 ? -15.080 -5.140 7.565 1.00 92.12 96 ASP A CA 1
ATOM 727 C C . ASP A 1 96 ? -13.829 -5.965 7.907 1.00 92.12 96 ASP A C 1
ATOM 729 O O . ASP A 1 96 ? -12.700 -5.528 7.673 1.00 92.12 96 ASP A O 1
ATOM 733 N N . ILE A 1 97 ? -14.019 -7.147 8.507 1.00 92.88 97 ILE A N 1
ATOM 734 C CA . ILE A 1 97 ? -12.922 -8.077 8.801 1.00 92.88 97 ILE A CA 1
ATOM 735 C C . ILE A 1 97 ? -12.424 -8.695 7.498 1.00 92.88 97 ILE A C 1
ATOM 737 O O . ILE A 1 97 ? -11.213 -8.740 7.276 1.00 92.88 97 ILE A O 1
ATOM 741 N N . LEU A 1 98 ? -13.344 -9.141 6.639 1.00 95.31 98 LEU A N 1
ATOM 742 C CA . LEU A 1 98 ? -13.009 -9.785 5.377 1.00 95.31 98 LEU A CA 1
ATOM 743 C C . LEU A 1 98 ? -12.201 -8.846 4.476 1.00 95.31 98 LEU A C 1
ATOM 745 O O . LEU A 1 98 ? -11.095 -9.203 4.083 1.00 95.31 98 LEU A O 1
ATOM 749 N N . ILE A 1 99 ? -12.694 -7.632 4.211 1.00 95.75 99 ILE A N 1
ATOM 750 C CA . ILE A 1 99 ? -12.018 -6.696 3.303 1.00 95.75 99 ILE A CA 1
ATOM 751 C C . ILE A 1 99 ? -10.634 -6.301 3.822 1.00 95.75 99 ILE A C 1
ATOM 753 O O . ILE A 1 99 ? -9.672 -6.289 3.060 1.00 95.75 99 ILE A O 1
ATOM 757 N N . LEU A 1 100 ? -10.500 -6.049 5.130 1.00 93.56 100 LEU A N 1
ATOM 758 C CA . LEU A 1 100 ? -9.211 -5.701 5.720 1.00 93.56 100 LEU A CA 1
ATOM 759 C C . LEU A 1 100 ? -8.235 -6.882 5.664 1.00 93.56 100 LEU A C 1
ATOM 761 O O . LEU A 1 100 ? -7.058 -6.681 5.382 1.00 93.56 100 LEU A O 1
ATOM 765 N N . SER A 1 101 ? -8.715 -8.108 5.883 1.00 94.06 101 SER A N 1
ATOM 766 C CA . SER A 1 101 ? -7.880 -9.309 5.780 1.00 94.06 101 SER A CA 1
ATOM 767 C C . SER A 1 101 ? -7.423 -9.545 4.340 1.00 94.06 101 SER A C 1
ATOM 769 O O . SER A 1 101 ? -6.240 -9.784 4.113 1.00 94.06 101 SER A O 1
ATOM 771 N N . LEU A 1 102 ? -8.324 -9.397 3.362 1.00 95.62 102 LEU A N 1
ATOM 772 C CA . LEU A 1 102 ? -7.994 -9.506 1.938 1.00 95.62 102 LEU A CA 1
ATOM 773 C C . LEU A 1 102 ? -6.957 -8.461 1.514 1.00 95.62 102 LEU A C 1
ATOM 775 O O . LEU A 1 102 ? -6.007 -8.802 0.818 1.00 95.62 102 LEU A O 1
ATOM 779 N N . LEU A 1 103 ? -7.080 -7.216 1.983 1.00 95.06 103 LEU A N 1
ATOM 780 C CA . LEU A 1 103 ? -6.087 -6.171 1.714 1.00 95.06 103 LEU A CA 1
ATOM 781 C C . LEU A 1 103 ? -4.712 -6.507 2.305 1.00 95.06 103 LEU A C 1
ATOM 783 O O . LEU A 1 103 ? -3.696 -6.215 1.678 1.00 95.06 103 LEU A O 1
ATOM 787 N N . MET A 1 104 ? -4.656 -7.140 3.480 1.00 95.44 104 MET A N 1
ATOM 788 C CA . MET A 1 104 ? -3.387 -7.590 4.069 1.00 95.44 104 MET A CA 1
ATOM 789 C C . MET A 1 104 ? -2.753 -8.721 3.272 1.00 95.44 104 MET A C 1
ATOM 791 O O . MET A 1 104 ? -1.551 -8.676 3.018 1.00 95.44 104 MET A O 1
ATOM 795 N N . VAL A 1 105 ? -3.555 -9.690 2.831 1.00 96.00 105 VAL A N 1
ATOM 796 C CA . VAL A 1 105 ? -3.085 -10.766 1.952 1.00 96.00 105 VAL A CA 1
ATOM 797 C C . VAL A 1 105 ? -2.566 -10.184 0.637 1.00 96.00 105 VAL A C 1
ATOM 799 O O . VAL A 1 105 ? -1.440 -10.479 0.254 1.00 96.00 105 VAL A O 1
ATOM 802 N N . GLN A 1 106 ? -3.322 -9.291 -0.007 1.00 95.56 106 GLN A N 1
ATOM 803 C CA . GLN A 1 106 ? -2.914 -8.642 -1.256 1.00 95.56 106 GLN A CA 1
ATOM 804 C C . GLN A 1 106 ? -1.617 -7.840 -1.095 1.00 95.56 106 GLN A C 1
ATOM 806 O O . GLN A 1 106 ? -0.722 -7.932 -1.932 1.00 95.56 106 GLN A O 1
ATOM 811 N N . CYS A 1 107 ? -1.486 -7.072 -0.011 1.00 94.75 107 CYS A N 1
ATOM 812 C CA . CYS A 1 107 ? -0.274 -6.302 0.261 1.00 94.75 107 CYS A CA 1
ATOM 813 C C . CYS A 1 107 ? 0.936 -7.214 0.525 1.00 94.75 107 CYS A C 1
ATOM 815 O O . CYS A 1 107 ? 2.035 -6.918 0.062 1.00 94.75 107 CYS A O 1
ATOM 817 N N . ALA A 1 108 ? 0.745 -8.326 1.241 1.00 94.38 108 ALA A N 1
ATOM 818 C CA . ALA A 1 108 ? 1.801 -9.307 1.475 1.00 94.38 108 ALA A CA 1
ATOM 819 C C . ALA A 1 108 ? 2.231 -9.996 0.172 1.00 94.38 108 ALA A C 1
ATOM 821 O O . ALA A 1 108 ? 3.427 -10.109 -0.083 1.00 94.38 108 ALA A O 1
ATOM 822 N N . LEU A 1 109 ? 1.276 -10.387 -0.679 1.00 94.50 109 LEU A N 1
ATOM 823 C CA . LEU A 1 109 ? 1.557 -10.941 -2.005 1.00 94.50 109 LEU A CA 1
ATOM 824 C C . LEU A 1 109 ? 2.334 -9.943 -2.876 1.00 94.50 109 LEU A C 1
ATOM 826 O O . LEU A 1 109 ? 3.342 -10.319 -3.462 1.00 94.50 109 LEU A O 1
ATOM 830 N N . GLY A 1 110 ? 1.939 -8.667 -2.896 1.00 92.81 110 GLY A N 1
ATOM 831 C CA . GLY A 1 110 ? 2.662 -7.629 -3.642 1.00 92.81 110 GLY A CA 1
ATOM 832 C C . GLY A 1 110 ? 4.086 -7.368 -3.130 1.00 92.81 110 GLY A C 1
ATOM 833 O O . GLY A 1 110 ? 4.990 -7.086 -3.910 1.00 92.81 110 GLY A O 1
ATOM 834 N N . LEU A 1 111 ? 4.337 -7.499 -1.825 1.00 92.00 111 LEU A N 1
ATOM 835 C CA . LEU A 1 111 ? 5.706 -7.435 -1.297 1.00 92.00 111 LEU A CA 1
ATOM 836 C C . LEU A 1 111 ? 6.511 -8.693 -1.648 1.00 92.00 111 LEU A C 1
ATOM 838 O O . LEU A 1 111 ? 7.701 -8.597 -1.943 1.00 92.00 111 LEU A O 1
ATOM 842 N N . LEU A 1 112 ? 5.864 -9.860 -1.665 1.00 94.12 112 LEU A N 1
ATOM 843 C CA . LEU A 1 112 ? 6.484 -11.121 -2.071 1.00 94.12 112 LEU A CA 1
ATOM 844 C C . LEU A 1 112 ? 6.873 -11.142 -3.551 1.00 94.12 112 LEU A C 1
ATOM 846 O O . LEU A 1 112 ? 7.783 -11.887 -3.895 1.00 94.12 112 LEU A O 1
ATOM 850 N N . THR A 1 113 ? 6.263 -10.329 -4.420 1.00 91.38 113 THR A N 1
ATOM 851 C CA . THR A 1 113 ? 6.679 -10.238 -5.831 1.00 91.38 113 THR A CA 1
ATOM 852 C C . THR A 1 113 ? 7.979 -9.459 -6.034 1.00 91.38 113 THR A C 1
ATOM 854 O O . THR A 1 113 ? 8.657 -9.682 -7.031 1.00 91.38 113 THR A O 1
ATOM 857 N N . ILE A 1 114 ? 8.385 -8.598 -5.090 1.00 90.06 114 ILE A N 1
ATOM 858 C CA . ILE A 1 114 ? 9.630 -7.808 -5.182 1.00 90.06 114 ILE A CA 1
ATOM 859 C C . ILE A 1 114 ? 10.874 -8.682 -5.437 1.00 90.06 114 ILE A C 1
ATOM 861 O O . ILE A 1 114 ? 11.616 -8.363 -6.367 1.00 90.06 114 ILE A O 1
ATOM 865 N N . PRO A 1 115 ? 11.137 -9.777 -4.692 1.00 90.00 115 PRO A N 1
ATOM 866 C CA . PRO A 1 115 ? 12.280 -10.646 -4.978 1.00 90.00 115 PRO A CA 1
ATOM 867 C C . PRO A 1 115 ? 12.197 -11.348 -6.343 1.00 90.00 115 PRO A C 1
ATOM 869 O O . PRO A 1 115 ? 13.238 -11.564 -6.956 1.00 90.00 115 PRO A O 1
ATOM 872 N N . PHE A 1 116 ? 11.002 -11.661 -6.857 1.00 89.12 116 PHE A N 1
ATOM 873 C CA . PHE A 1 116 ? 10.846 -12.224 -8.208 1.00 89.12 116 PHE A CA 1
ATOM 874 C C . PHE A 1 116 ? 11.163 -11.185 -9.289 1.00 89.12 116 PHE A C 1
ATOM 876 O O . PHE A 1 116 ? 11.880 -11.478 -10.244 1.00 89.12 116 PHE A O 1
ATOM 883 N N . SER A 1 117 ? 10.701 -9.944 -9.113 1.00 86.12 117 SER A N 1
ATOM 884 C CA . SER A 1 117 ? 11.072 -8.831 -9.995 1.00 86.12 117 SER A CA 1
ATOM 885 C C . SER A 1 117 ? 12.569 -8.518 -9.920 1.00 86.12 117 SER A C 1
ATOM 887 O O . SER A 1 117 ? 13.175 -8.189 -10.935 1.00 86.12 117 SER A O 1
ATOM 889 N N . ALA A 1 118 ? 13.201 -8.692 -8.754 1.00 86.50 118 ALA A N 1
ATOM 890 C CA . ALA A 1 118 ? 14.642 -8.499 -8.587 1.00 86.50 118 ALA A CA 1
ATOM 891 C C . ALA A 1 118 ? 15.496 -9.496 -9.395 1.00 86.50 118 ALA A C 1
ATOM 893 O O . ALA A 1 118 ? 16.657 -9.208 -9.677 1.00 86.50 118 ALA A O 1
ATOM 894 N N . GLN A 1 119 ? 14.940 -10.647 -9.792 1.00 87.81 119 GLN A N 1
ATOM 895 C CA . GLN A 1 119 ? 15.613 -11.597 -10.688 1.00 87.81 119 GLN A CA 1
ATOM 896 C C . GLN A 1 119 ? 15.630 -11.117 -12.150 1.00 87.81 119 GLN A C 1
ATOM 898 O O . GLN A 1 119 ? 16.474 -11.559 -12.923 1.00 87.81 119 GLN A O 1
ATOM 903 N N . HIS A 1 120 ? 14.742 -10.187 -12.513 1.00 87.19 120 HIS A N 1
ATOM 904 C CA . HIS A 1 120 ? 14.535 -9.687 -13.874 1.00 87.19 120 HIS A CA 1
ATOM 905 C C . HIS A 1 120 ? 14.628 -8.157 -13.893 1.00 87.19 120 HIS A C 1
ATOM 907 O O . HIS A 1 120 ? 13.657 -7.446 -14.150 1.00 87.19 120 HIS A O 1
ATOM 913 N N . MET A 1 121 ? 15.807 -7.625 -13.555 1.00 84.38 121 MET A N 1
ATOM 914 C CA . MET A 1 121 ? 16.057 -6.174 -13.468 1.00 84.38 121 MET A CA 1
ATOM 915 C C . MET A 1 121 ? 16.025 -5.447 -14.820 1.00 84.38 121 MET A C 1
ATOM 917 O O . MET A 1 121 ? 16.089 -4.220 -14.854 1.00 84.38 121 MET A O 1
ATOM 921 N N . ASP A 1 122 ? 15.924 -6.196 -15.915 1.00 81.56 122 ASP A N 1
ATOM 922 C CA . ASP A 1 122 ? 15.736 -5.705 -17.278 1.00 81.56 122 ASP A CA 1
ATOM 923 C C . ASP A 1 122 ? 14.309 -5.191 -17.543 1.00 81.56 122 ASP A C 1
ATOM 925 O O . ASP A 1 122 ? 14.061 -4.575 -18.577 1.00 81.56 122 ASP A O 1
ATOM 929 N N . GLY A 1 123 ? 13.367 -5.405 -16.616 1.00 80.50 123 GLY A N 1
ATOM 930 C CA . GLY A 1 123 ? 11.988 -4.936 -16.763 1.00 80.50 123 GLY A CA 1
ATOM 931 C C . GLY A 1 123 ? 11.077 -5.896 -17.525 1.00 80.50 123 GLY A C 1
ATOM 932 O O . GLY A 1 123 ? 9.905 -5.581 -17.730 1.00 80.50 123 GLY A O 1
ATOM 933 N N . SER A 1 124 ? 11.580 -7.060 -17.943 1.00 83.81 124 SER A N 1
ATOM 934 C CA . SER A 1 124 ? 10.853 -8.005 -18.802 1.00 83.81 124 SER A CA 1
ATOM 935 C C . SER A 1 124 ? 9.544 -8.504 -18.175 1.00 83.81 124 SER A C 1
ATOM 937 O O . SER A 1 124 ? 8.509 -8.546 -18.844 1.00 83.81 124 SER A O 1
ATOM 939 N N . GLU A 1 125 ? 9.551 -8.808 -16.877 1.00 85.62 125 GLU A N 1
ATOM 940 C CA . GLU A 1 125 ? 8.347 -9.195 -16.130 1.00 85.62 125 GLU A CA 1
ATOM 941 C C . GLU A 1 125 ? 7.357 -8.030 -15.986 1.00 85.62 125 GLU A C 1
ATOM 943 O O . GLU A 1 125 ? 6.150 -8.203 -16.174 1.00 85.62 125 GLU A O 1
ATOM 948 N N . MET A 1 126 ? 7.855 -6.815 -15.732 1.00 84.31 126 MET A N 1
ATOM 949 C CA . MET A 1 126 ? 7.013 -5.620 -15.641 1.00 84.31 126 MET A CA 1
ATOM 950 C C . MET A 1 126 ? 6.328 -5.313 -16.979 1.00 84.31 126 MET A C 1
ATOM 952 O O . MET A 1 126 ? 5.141 -4.992 -16.988 1.00 84.31 126 MET A O 1
ATOM 956 N N . MET A 1 127 ? 7.024 -5.474 -18.109 1.00 85.19 127 MET A N 1
ATOM 957 C CA . MET A 1 127 ? 6.452 -5.266 -19.446 1.00 85.19 127 MET A CA 1
ATOM 958 C C . MET A 1 127 ? 5.251 -6.173 -19.718 1.00 85.19 127 MET A C 1
ATOM 960 O O . MET A 1 127 ? 4.242 -5.706 -20.247 1.00 85.19 127 MET A O 1
ATOM 964 N N . LYS A 1 128 ? 5.326 -7.452 -19.325 1.00 87.75 128 LYS A N 1
ATOM 965 C CA . LYS A 1 128 ? 4.209 -8.402 -19.479 1.00 87.75 128 LYS A CA 1
ATOM 966 C C . LYS A 1 128 ? 2.981 -7.938 -18.693 1.00 87.75 128 LYS A C 1
ATOM 968 O O . LYS A 1 128 ? 1.875 -7.925 -19.231 1.00 87.75 128 LYS A O 1
ATOM 973 N N . LEU A 1 129 ? 3.182 -7.521 -17.441 1.00 87.88 129 LEU A N 1
ATOM 974 C CA . LEU A 1 129 ? 2.104 -7.060 -16.561 1.00 87.88 129 LEU A CA 1
ATOM 975 C C . LEU A 1 129 ? 1.479 -5.745 -17.044 1.00 87.88 129 LEU A C 1
ATOM 977 O O . LEU A 1 129 ? 0.255 -5.627 -17.074 1.00 87.88 129 LEU A O 1
ATOM 981 N N . VAL A 1 130 ? 2.302 -4.776 -17.452 1.00 87.50 130 VAL A N 1
ATOM 982 C CA . VAL A 1 130 ? 1.834 -3.485 -17.980 1.00 87.50 130 VAL A CA 1
ATOM 983 C C . VAL A 1 130 ? 1.079 -3.683 -19.295 1.00 87.50 130 VAL A C 1
ATOM 985 O O . VAL A 1 130 ? -0.010 -3.136 -19.451 1.00 87.50 130 VAL A O 1
ATOM 988 N N . GLY A 1 131 ? 1.605 -4.501 -20.212 1.00 87.12 131 GLY A N 1
ATOM 989 C CA . GLY A 1 131 ? 0.943 -4.801 -21.484 1.00 87.12 131 GLY A CA 1
ATOM 990 C C . GLY A 1 131 ? -0.416 -5.478 -21.293 1.00 87.12 131 GLY A C 1
ATOM 991 O O . GLY A 1 131 ? -1.397 -5.080 -21.924 1.00 87.12 131 GLY A O 1
ATOM 992 N N . TRP A 1 132 ? -0.504 -6.444 -20.372 1.00 92.12 132 TRP A N 1
ATOM 993 C CA . TRP A 1 132 ? -1.779 -7.058 -19.991 1.00 92.12 132 TRP A CA 1
ATOM 994 C C . TRP A 1 132 ? -2.75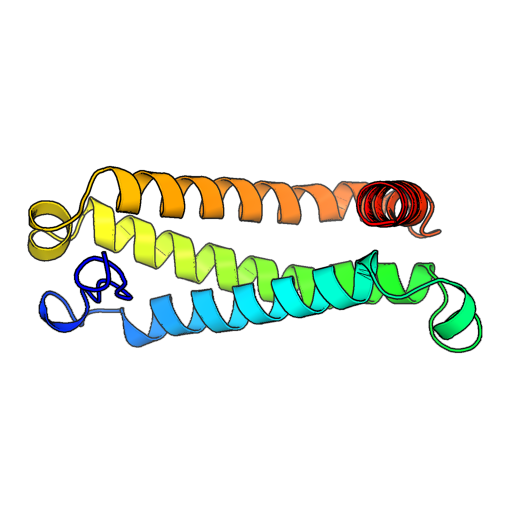8 -6.027 -19.415 1.00 92.12 132 TRP A C 1
ATOM 996 O O . TRP A 1 132 ? -3.897 -5.953 -19.869 1.00 92.12 132 TRP A O 1
ATOM 1006 N N . ALA A 1 133 ? -2.316 -5.198 -18.464 1.00 89.62 133 ALA A N 1
ATOM 1007 C CA . ALA A 1 133 ? -3.174 -4.205 -17.823 1.00 89.62 133 ALA A CA 1
ATOM 1008 C C . ALA A 1 133 ? -3.723 -3.179 -18.826 1.00 89.62 133 ALA A C 1
ATOM 1010 O O . ALA A 1 133 ? -4.910 -2.866 -18.781 1.00 89.62 133 ALA A O 1
ATOM 1011 N N . GLN A 1 134 ? -2.884 -2.697 -19.749 1.00 88.62 134 GLN A N 1
ATOM 1012 C CA . GLN A 1 134 ? -3.293 -1.777 -20.814 1.00 88.62 134 GLN A CA 1
ATOM 1013 C C . GLN A 1 134 ? -4.314 -2.431 -21.750 1.00 88.62 134 GLN A C 1
ATOM 1015 O O . GLN A 1 134 ? -5.356 -1.840 -22.002 1.00 88.62 134 GLN A O 1
ATOM 1020 N N . SER A 1 135 ? -4.080 -3.682 -22.155 1.00 90.75 135 SER A N 1
ATOM 1021 C CA . SER A 1 135 ? -4.988 -4.428 -23.044 1.00 90.75 135 SER A CA 1
ATOM 1022 C C . SER A 1 135 ? -6.366 -4.709 -22.435 1.00 90.75 135 SER A C 1
ATOM 1024 O O . SER A 1 135 ? -7.319 -4.954 -23.159 1.00 90.75 135 SER A O 1
ATOM 1026 N N . VAL A 1 136 ? -6.484 -4.737 -21.105 1.00 92.25 136 VAL A N 1
ATOM 1027 C CA . VAL A 1 136 ? -7.777 -4.933 -20.429 1.00 92.25 136 VAL A CA 1
ATOM 1028 C C . VAL A 1 136 ? -8.602 -3.643 -20.408 1.00 92.25 136 VAL A C 1
ATOM 1030 O O . VAL A 1 136 ? -9.830 -3.709 -20.382 1.00 92.25 136 VAL A O 1
ATOM 1033 N N . VAL A 1 137 ? -7.950 -2.476 -20.376 1.00 88.31 137 VAL A N 1
ATOM 1034 C CA . VAL A 1 137 ? -8.627 -1.175 -20.223 1.00 88.31 137 VAL A CA 1
ATOM 1035 C C . VAL A 1 137 ? -8.852 -0.427 -21.542 1.00 88.31 137 VAL A C 1
ATOM 1037 O O . VAL A 1 137 ? -9.568 0.575 -21.529 1.00 88.31 137 VAL A O 1
ATOM 1040 N N . THR A 1 138 ? -8.260 -0.887 -22.648 1.00 80.69 138 THR A N 1
ATOM 1041 C CA . THR A 1 138 ? -8.425 -0.347 -24.012 1.00 80.69 138 THR A CA 1
ATOM 1042 C C . THR A 1 138 ? -8.991 -1.396 -24.948 1.00 80.69 138 THR A C 1
ATOM 1044 O O . THR A 1 138 ? -9.932 -1.063 -25.698 1.00 80.69 138 THR A O 1
#